Protein AF-A0AAW5FMG2-F1 (afdb_monomer_lite)

Structure (mmCIF, N/CA/C/O backbone):
data_AF-A0AAW5FMG2-F1
#
_entry.id   AF-A0AAW5FMG2-F1
#
loop_
_atom_site.group_PDB
_atom_site.id
_atom_site.type_symbol
_atom_site.label_atom_id
_atom_site.label_alt_id
_atom_site.label_comp_id
_atom_site.label_asym_id
_atom_site.label_entity_id
_atom_site.label_seq_id
_atom_site.pdbx_PDB_ins_code
_atom_site.Cartn_x
_atom_site.Cartn_y
_atom_site.Cartn_z
_atom_site.occupancy
_atom_site.B_iso_or_equiv
_atom_site.auth_seq_id
_atom_site.auth_comp_id
_atom_site.auth_asym_id
_atom_site.auth_atom_id
_atom_site.pdbx_PDB_model_num
ATOM 1 N N . MET A 1 1 ? 5.307 39.132 33.890 1.00 47.62 1 MET A N 1
ATOM 2 C CA . MET A 1 1 ? 6.223 40.062 33.201 1.00 47.62 1 MET A CA 1
ATOM 3 C C . MET A 1 1 ? 7.518 40.153 33.986 1.00 47.62 1 MET A C 1
ATOM 5 O O . MET A 1 1 ? 7.463 40.553 35.141 1.00 47.62 1 MET A O 1
ATOM 9 N N . PRO A 1 2 ? 8.652 39.789 33.376 1.00 41.12 2 PRO A N 1
ATOM 10 C CA . PRO A 1 2 ? 9.896 40.482 33.665 1.00 41.12 2 PRO A CA 1
ATOM 11 C C . PRO A 1 2 ? 10.553 41.016 32.388 1.00 41.12 2 PRO A C 1
ATOM 13 O O . PRO A 1 2 ? 10.587 40.377 31.338 1.00 41.12 2 PRO A O 1
ATOM 16 N N . CYS A 1 3 ? 11.034 42.240 32.544 1.00 39.69 3 CYS A N 1
ATOM 17 C CA . CYS A 1 3 ? 11.763 43.068 31.605 1.00 39.69 3 CYS A CA 1
ATOM 18 C C . CYS A 1 3 ? 13.166 42.483 31.362 1.00 39.69 3 CYS A C 1
ATOM 20 O O . CYS A 1 3 ? 13.856 42.162 32.329 1.00 39.69 3 CYS A O 1
ATOM 22 N N . TRP A 1 4 ? 13.596 42.362 30.103 1.00 34.12 4 TRP A N 1
ATOM 23 C CA . TRP A 1 4 ? 15.001 42.119 29.758 1.00 34.12 4 TRP A CA 1
ATOM 24 C C . TRP A 1 4 ? 15.657 43.444 29.341 1.00 34.12 4 TRP A C 1
ATOM 26 O O . TRP A 1 4 ? 15.044 44.204 28.588 1.00 34.12 4 TRP A O 1
ATOM 36 N N . PRO A 1 5 ? 16.874 43.751 29.826 1.00 47.06 5 PRO A N 1
ATOM 37 C CA . PRO A 1 5 ? 17.521 45.037 29.603 1.00 47.06 5 PRO A CA 1
ATOM 38 C C . PRO A 1 5 ? 18.097 45.141 28.187 1.00 47.06 5 PRO A C 1
ATOM 40 O O . PRO A 1 5 ? 18.784 44.234 27.710 1.00 47.06 5 PRO A O 1
ATOM 43 N N . SER A 1 6 ? 17.851 46.288 27.552 1.00 52.34 6 SER A N 1
ATOM 44 C CA . SER A 1 6 ? 18.414 46.705 26.267 1.00 52.34 6 SER A CA 1
ATOM 45 C C . SER A 1 6 ? 19.926 46.486 26.215 1.00 52.34 6 SER A C 1
ATOM 47 O O . SER A 1 6 ? 20.692 47.254 26.793 1.00 52.34 6 SER A O 1
ATOM 49 N N . HIS A 1 7 ? 20.360 45.452 25.496 1.00 45.84 7 HIS A N 1
ATOM 50 C CA . HIS A 1 7 ? 21.751 45.316 25.087 1.00 45.84 7 HIS A CA 1
ATOM 51 C C . HIS A 1 7 ? 21.933 46.021 23.747 1.00 45.84 7 HIS A C 1
ATOM 53 O O . HIS A 1 7 ? 21.323 45.662 22.739 1.00 45.84 7 HIS A O 1
ATOM 59 N N . HIS A 1 8 ? 22.771 47.055 23.777 1.00 46.75 8 HIS A N 1
ATOM 60 C CA . HIS A 1 8 ? 23.380 47.683 22.615 1.00 46.75 8 HIS A CA 1
ATOM 61 C C . HIS A 1 8 ? 23.834 46.615 21.609 1.00 46.75 8 HIS A C 1
ATOM 63 O O . HIS A 1 8 ? 24.654 45.761 21.937 1.00 46.75 8 HIS A O 1
ATOM 69 N N . ARG A 1 9 ? 23.322 46.681 20.37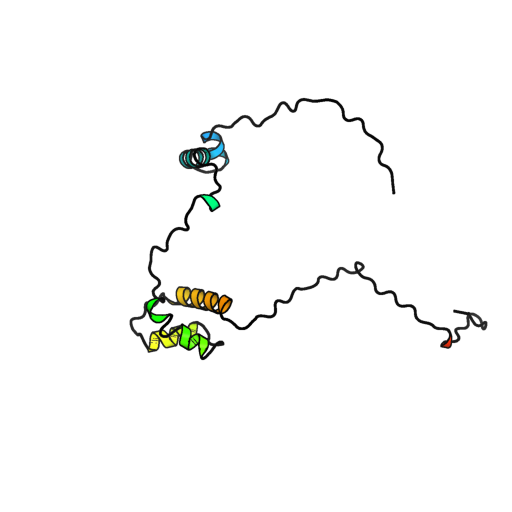5 1.00 44.00 9 ARG A N 1
ATOM 70 C CA . ARG A 1 9 ? 23.903 45.975 19.228 1.00 44.00 9 ARG A CA 1
ATOM 71 C C . ARG A 1 9 ? 25.262 46.632 18.927 1.00 44.00 9 ARG A C 1
ATOM 73 O O . ARG A 1 9 ? 25.254 47.825 18.615 1.00 44.00 9 ARG A O 1
ATOM 80 N N . PRO A 1 10 ? 26.404 45.927 19.030 1.00 43.50 10 PRO A N 1
ATOM 81 C CA . PRO A 1 10 ? 27.660 46.451 18.506 1.00 43.50 10 PRO A CA 1
ATOM 82 C C . PRO A 1 10 ? 27.574 46.538 16.969 1.00 43.50 10 PRO A C 1
ATOM 84 O O . PRO A 1 10 ? 26.873 45.723 16.357 1.00 43.50 10 PRO A O 1
ATOM 87 N N . PRO A 1 11 ? 28.210 47.539 16.338 1.00 44.28 11 PRO A N 1
ATOM 88 C CA . PRO A 1 11 ? 28.172 47.711 14.893 1.00 44.28 11 PRO A CA 1
ATOM 89 C C . PRO A 1 11 ? 29.106 46.706 14.209 1.00 44.28 11 PRO A C 1
ATOM 91 O O . PRO A 1 11 ? 30.229 46.513 14.661 1.00 44.28 11 PRO A O 1
ATOM 94 N N . ASP A 1 12 ? 28.602 46.094 13.135 1.00 47.09 12 ASP A N 1
ATOM 95 C CA . ASP A 1 12 ? 29.331 45.434 12.043 1.00 47.09 12 ASP A CA 1
ATOM 96 C C . ASP A 1 12 ? 30.714 44.848 12.381 1.00 47.09 12 ASP A C 1
ATOM 98 O O . ASP A 1 12 ? 31.747 45.333 11.922 1.00 47.09 12 ASP A O 1
ATOM 102 N N . GLU A 1 13 ? 30.735 43.716 13.090 1.00 35.81 13 GLU A N 1
ATOM 103 C CA . GLU A 1 13 ? 31.781 42.729 12.823 1.00 35.81 13 GLU A CA 1
ATOM 104 C C . GLU A 1 13 ? 31.402 41.995 11.538 1.00 35.81 13 GLU A C 1
ATOM 106 O O . GLU A 1 13 ? 30.492 41.163 11.494 1.00 35.81 13 GLU A O 1
ATOM 111 N N . ALA A 1 14 ? 32.096 42.368 10.465 1.00 44.47 14 ALA A N 1
ATOM 112 C CA . ALA A 1 14 ? 32.136 41.632 9.220 1.00 44.47 14 ALA A CA 1
ATOM 113 C C . ALA A 1 14 ? 32.355 40.139 9.511 1.00 44.47 14 ALA A C 1
ATOM 115 O O . ALA A 1 14 ? 33.421 39.733 9.975 1.00 44.47 14 ALA A O 1
ATOM 116 N N . ILE A 1 15 ? 31.344 39.317 9.218 1.00 42.53 15 ILE A N 1
ATOM 117 C CA . ILE A 1 15 ? 31.499 37.864 9.137 1.00 42.53 15 ILE A CA 1
ATOM 118 C C . ILE A 1 15 ? 32.297 37.591 7.859 1.00 42.53 15 ILE A C 1
ATOM 120 O O . ILE A 1 15 ? 31.750 37.322 6.789 1.00 42.53 15 ILE A O 1
ATOM 124 N N . ASP A 1 16 ? 33.612 37.730 7.977 1.00 44.09 16 ASP A N 1
ATOM 125 C CA . ASP A 1 16 ? 34.588 37.288 6.996 1.00 44.09 16 ASP A CA 1
ATOM 126 C C . ASP A 1 16 ? 34.628 35.754 7.049 1.00 44.09 16 ASP A C 1
ATOM 128 O O . ASP A 1 16 ? 35.260 35.142 7.911 1.00 44.09 16 ASP A O 1
ATOM 132 N N . GLY A 1 17 ? 33.807 35.111 6.216 1.00 44.22 17 GLY A N 1
ATOM 133 C CA . GLY A 1 17 ? 33.629 33.661 6.286 1.00 44.22 17 GLY A CA 1
ATOM 134 C C . GLY A 1 17 ? 32.476 33.106 5.461 1.00 44.22 17 GLY A C 1
ATOM 135 O O . GLY A 1 17 ? 31.770 32.207 5.915 1.00 44.22 17 GLY A O 1
ATOM 136 N N . LEU A 1 18 ? 32.262 33.611 4.244 1.00 44.47 18 LEU A N 1
ATOM 137 C CA . LEU A 1 18 ? 31.498 32.855 3.247 1.00 44.47 18 LEU A CA 1
ATOM 138 C C . LEU A 1 18 ? 32.223 31.518 3.011 1.00 44.47 18 LEU A C 1
ATOM 140 O O . LEU A 1 18 ? 33.449 31.534 2.871 1.00 44.47 18 LEU A O 1
ATOM 144 N N . PRO A 1 19 ? 31.528 30.363 2.962 1.00 47.84 19 PRO A N 1
ATOM 145 C CA . PRO A 1 19 ? 32.198 29.095 2.723 1.00 47.84 19 PRO A CA 1
ATOM 146 C C . PRO A 1 19 ? 32.958 29.202 1.405 1.00 47.84 19 PRO A C 1
ATOM 148 O O . PRO A 1 19 ? 32.373 29.483 0.355 1.00 47.84 19 PRO A O 1
ATOM 151 N N . THR A 1 20 ? 34.274 29.008 1.480 1.00 53.53 20 THR A N 1
ATOM 152 C CA . THR A 1 20 ? 35.153 28.853 0.325 1.00 53.53 20 THR A CA 1
ATOM 153 C C . THR A 1 20 ? 34.443 27.905 -0.634 1.00 53.53 20 THR A C 1
ATOM 155 O O . THR A 1 20 ? 34.104 26.792 -0.228 1.00 53.53 20 THR A O 1
ATOM 158 N N . LYS A 1 21 ? 34.129 28.346 -1.861 1.00 65.81 21 LYS A N 1
ATOM 159 C CA . LYS A 1 21 ? 33.520 27.470 -2.870 1.00 65.81 21 LYS A CA 1
ATOM 160 C C . LYS A 1 21 ? 34.460 26.284 -3.068 1.00 65.81 21 LYS A C 1
ATOM 162 O O . LYS A 1 21 ? 35.486 26.407 -3.730 1.00 65.81 21 LYS A O 1
ATOM 167 N N . ILE A 1 22 ? 34.151 25.166 -2.423 1.00 80.69 22 ILE A N 1
ATOM 168 C CA . ILE A 1 22 ? 34.911 23.931 -2.570 1.00 80.69 22 ILE A CA 1
ATOM 169 C C . ILE A 1 22 ? 34.642 23.437 -3.991 1.00 80.69 22 ILE A C 1
ATOM 171 O O . ILE A 1 22 ? 33.508 23.529 -4.460 1.00 80.69 22 ILE A O 1
ATOM 175 N N . SER A 1 23 ? 35.670 22.960 -4.693 1.00 86.25 23 SER A N 1
ATOM 176 C CA . SER A 1 23 ? 35.492 22.465 -6.059 1.00 86.25 23 SER A CA 1
ATOM 177 C C . SER A 1 23 ? 34.491 21.308 -6.096 1.00 86.25 23 SER A C 1
ATOM 179 O O . SER A 1 23 ? 34.376 20.548 -5.128 1.00 86.25 23 SER A O 1
ATOM 181 N N . ALA A 1 24 ? 33.810 21.135 -7.231 1.00 83.94 24 ALA A N 1
ATOM 182 C CA . ALA A 1 24 ? 32.890 20.021 -7.456 1.00 83.94 24 ALA A CA 1
ATOM 183 C C . ALA A 1 24 ? 33.526 18.666 -7.104 1.00 83.94 24 ALA A C 1
ATOM 185 O O . ALA A 1 24 ? 32.878 17.812 -6.508 1.00 83.94 24 ALA A O 1
ATOM 186 N N . GLU A 1 25 ? 34.815 18.486 -7.410 1.00 88.00 25 GLU A N 1
ATOM 187 C CA . GLU A 1 25 ? 35.592 17.293 -7.056 1.00 88.00 25 GLU A CA 1
ATOM 188 C C . GLU A 1 25 ? 35.730 17.088 -5.546 1.00 88.00 25 GLU A C 1
ATOM 190 O O . GLU A 1 25 ? 35.450 15.999 -5.042 1.00 88.00 25 GLU A O 1
ATOM 195 N N . ALA A 1 26 ? 36.123 18.128 -4.811 1.00 88.12 26 ALA A N 1
ATOM 196 C CA . ALA A 1 26 ? 36.278 18.054 -3.363 1.00 88.12 26 ALA A CA 1
ATOM 197 C C . ALA A 1 26 ? 34.926 17.856 -2.657 1.00 88.12 26 ALA A C 1
ATOM 199 O O . ALA A 1 26 ? 34.829 17.085 -1.699 1.00 88.12 26 ALA A O 1
ATOM 200 N N . ALA A 1 27 ? 33.866 18.499 -3.156 1.00 87.88 27 ALA A N 1
ATOM 201 C CA . ALA A 1 27 ? 32.503 18.295 -2.681 1.00 87.88 27 ALA A CA 1
ATOM 202 C C . ALA A 1 27 ? 32.018 16.856 -2.942 1.00 87.88 27 ALA A C 1
ATOM 204 O O . ALA A 1 27 ? 31.465 16.228 -2.039 1.00 87.88 27 ALA A O 1
ATOM 205 N N . ALA A 1 28 ? 32.283 16.306 -4.133 1.00 90.12 28 ALA A N 1
ATOM 206 C CA . ALA A 1 28 ? 31.930 14.935 -4.507 1.00 90.12 28 ALA A CA 1
ATOM 207 C C . ALA A 1 28 ? 32.626 13.896 -3.625 1.00 90.12 28 ALA A C 1
ATOM 209 O O . ALA A 1 28 ? 31.977 12.994 -3.095 1.00 90.12 28 ALA A O 1
ATOM 210 N N . ALA A 1 29 ? 33.937 14.060 -3.419 1.00 91.06 29 ALA A N 1
ATOM 211 C CA . ALA A 1 29 ? 34.730 13.184 -2.567 1.00 91.06 29 ALA A CA 1
ATOM 212 C C . ALA A 1 29 ? 34.225 13.203 -1.117 1.00 91.06 29 ALA A C 1
ATOM 214 O O . ALA A 1 29 ? 34.070 12.149 -0.504 1.00 91.06 29 ALA A O 1
ATOM 215 N N . LYS A 1 30 ? 33.892 14.389 -0.586 1.00 90.44 30 LYS A N 1
ATOM 216 C CA . LYS A 1 30 ? 33.350 14.541 0.773 1.00 90.44 30 LYS A CA 1
ATOM 217 C C . LYS A 1 30 ? 31.950 13.936 0.926 1.00 90.44 30 LYS A C 1
ATOM 219 O O . LYS A 1 30 ? 31.625 13.427 1.994 1.00 90.44 30 LYS A O 1
ATOM 224 N N . ALA A 1 31 ? 31.129 13.991 -0.121 1.00 89.06 31 ALA A N 1
ATOM 225 C CA . ALA A 1 31 ? 29.761 13.478 -0.119 1.00 89.06 31 ALA A CA 1
ATOM 226 C C . ALA A 1 31 ? 29.630 12.020 -0.610 1.00 89.06 31 ALA A C 1
ATOM 228 O O . ALA A 1 31 ? 28.533 11.463 -0.59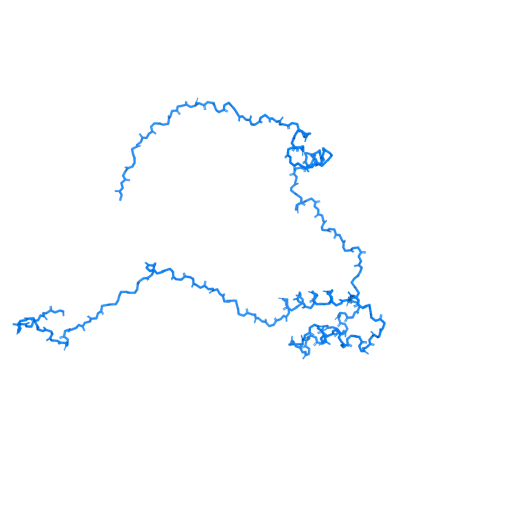1 1.00 89.06 31 ALA A O 1
ATOM 229 N N . GLY A 1 32 ? 30.733 11.388 -1.027 1.00 91.75 32 GLY A N 1
ATOM 230 C CA . GLY A 1 32 ? 30.777 9.970 -1.387 1.00 91.75 32 GLY A CA 1
ATOM 231 C C . GLY A 1 32 ? 30.165 9.629 -2.749 1.00 91.75 32 GLY A C 1
ATOM 232 O O . GLY A 1 32 ? 29.701 8.506 -2.939 1.00 91.75 32 GLY A O 1
ATOM 233 N N . PHE A 1 33 ? 30.149 10.565 -3.703 1.00 91.44 33 PHE A N 1
ATOM 234 C CA . PHE A 1 33 ? 29.686 10.309 -5.071 1.00 91.44 33 PHE A CA 1
ATOM 235 C C . PHE A 1 33 ? 30.718 10.717 -6.127 1.00 91.44 33 PHE A C 1
ATOM 237 O O . PHE A 1 33 ? 31.713 11.376 -5.842 1.00 91.44 33 PHE A O 1
ATOM 244 N N . SER A 1 34 ? 30.504 10.281 -7.372 1.00 93.12 34 SER A N 1
ATOM 245 C CA . SER A 1 34 ? 31.444 10.546 -8.463 1.00 93.12 34 SER A CA 1
ATOM 246 C C . SER A 1 34 ? 31.476 12.019 -8.869 1.00 93.12 34 SER A C 1
ATOM 248 O O . SER A 1 34 ? 30.452 12.703 -8.869 1.00 93.12 34 SER A O 1
ATOM 250 N N . THR A 1 35 ? 32.639 12.476 -9.331 1.00 92.06 35 THR A N 1
ATOM 251 C CA . THR A 1 35 ? 32.852 13.829 -9.874 1.00 92.06 35 THR A CA 1
ATOM 252 C C . THR A 1 35 ? 31.857 14.155 -10.993 1.00 92.06 35 THR A C 1
ATOM 254 O O . THR A 1 35 ? 31.238 15.212 -10.989 1.00 92.06 35 THR A O 1
ATOM 257 N N . ALA A 1 36 ? 31.574 13.187 -11.872 1.00 89.94 36 ALA A N 1
ATOM 258 C CA . ALA A 1 36 ? 30.556 13.307 -12.915 1.00 89.94 36 ALA A CA 1
ATOM 259 C C . ALA A 1 36 ? 29.136 13.555 -12.368 1.00 89.94 36 ALA A C 1
ATOM 261 O O . ALA A 1 36 ? 28.341 14.232 -13.014 1.00 89.94 36 ALA A O 1
ATOM 262 N N . SER A 1 37 ? 28.787 13.005 -11.199 1.00 86.06 37 SER A N 1
ATOM 263 C CA . SER A 1 37 ? 27.499 13.290 -10.548 1.00 86.06 37 SER A CA 1
ATOM 264 C C . SER A 1 37 ? 27.471 14.705 -9.971 1.00 86.06 37 SER A C 1
ATOM 266 O O . SER A 1 37 ? 26.460 15.384 -10.120 1.00 86.06 37 SER A O 1
ATOM 268 N N . ALA A 1 38 ? 28.587 15.176 -9.407 1.00 89.06 38 ALA A N 1
ATOM 269 C CA . ALA A 1 38 ? 28.740 16.553 -8.932 1.00 89.06 38 ALA A CA 1
ATOM 270 C C . ALA A 1 38 ? 28.551 17.569 -10.061 1.00 89.06 38 ALA A C 1
ATOM 272 O O . ALA A 1 38 ? 27.728 18.470 -9.941 1.00 89.06 38 ALA A O 1
ATOM 273 N N . SER A 1 39 ? 29.224 17.359 -11.198 1.00 87.12 39 SER A N 1
ATOM 274 C CA . SER A 1 39 ? 29.091 18.228 -12.372 1.00 87.12 39 SER A CA 1
ATOM 275 C C . SER A 1 39 ? 27.663 18.258 -12.922 1.00 87.12 39 SER A C 1
ATOM 277 O O . SER A 1 39 ? 27.202 19.308 -13.355 1.00 87.12 39 SER A O 1
ATOM 279 N N . ARG A 1 40 ? 26.928 17.134 -12.887 1.00 83.75 40 ARG A N 1
ATOM 280 C CA . ARG A 1 40 ? 25.507 17.107 -13.288 1.00 83.75 40 ARG A CA 1
ATOM 281 C C . ARG A 1 40 ? 24.619 17.919 -12.343 1.00 83.75 40 ARG A C 1
ATOM 283 O O . ARG A 1 40 ? 23.700 18.569 -12.820 1.00 83.75 40 ARG A O 1
ATOM 290 N N . ILE A 1 41 ? 24.891 17.873 -11.039 1.00 85.81 41 ILE A N 1
ATOM 291 C CA . ILE A 1 41 ? 24.146 18.633 -10.023 1.00 85.81 41 ILE A CA 1
ATOM 292 C C . ILE A 1 41 ? 24.468 20.133 -10.114 1.00 85.81 41 ILE A C 1
ATOM 294 O O . ILE A 1 41 ? 23.571 20.954 -9.977 1.00 85.81 41 ILE A O 1
ATOM 298 N N . GLU A 1 42 ? 25.722 20.515 -10.379 1.00 85.75 42 GLU A N 1
ATOM 299 C CA . GLU A 1 42 ? 26.083 21.924 -10.605 1.00 85.75 42 GLU A CA 1
ATOM 300 C C . GLU A 1 42 ? 25.476 22.485 -11.897 1.00 85.75 42 GLU A C 1
ATOM 302 O O . GLU A 1 42 ? 25.021 23.628 -11.915 1.00 85.75 42 GLU A O 1
ATOM 307 N N . ALA A 1 43 ? 25.452 21.688 -12.971 1.00 85.19 43 ALA A N 1
ATOM 308 C CA . ALA A 1 43 ? 24.882 22.093 -14.256 1.00 85.19 43 ALA A CA 1
ATOM 309 C C . ALA A 1 43 ? 23.352 22.257 -14.212 1.00 85.19 43 ALA A C 1
ATOM 311 O O . ALA A 1 43 ? 22.799 23.051 -14.971 1.00 85.19 43 ALA A O 1
ATOM 312 N N . ASP A 1 44 ? 22.669 21.521 -13.333 1.00 81.69 44 ASP A N 1
ATOM 313 C CA . ASP A 1 44 ? 21.230 21.632 -13.109 1.00 81.69 44 ASP A CA 1
ATOM 314 C C . ASP A 1 44 ? 20.930 21.588 -11.597 1.00 81.69 44 ASP A C 1
ATOM 316 O O . ASP A 1 44 ? 20.835 20.501 -11.017 1.00 81.69 44 ASP A O 1
ATOM 320 N N . PRO A 1 45 ? 20.750 22.754 -10.944 1.00 75.94 45 PRO A N 1
ATOM 321 C CA . PRO A 1 45 ? 20.564 22.852 -9.497 1.00 75.94 45 PRO A CA 1
ATOM 322 C C . PRO A 1 45 ? 19.153 22.465 -9.036 1.00 75.94 45 PRO A C 1
ATOM 324 O O . PRO A 1 45 ? 18.836 22.581 -7.849 1.00 75.94 45 PRO A O 1
ATOM 327 N N . ARG A 1 46 ? 18.267 22.040 -9.947 1.00 82.88 46 ARG A N 1
ATOM 328 C CA . ARG A 1 46 ? 16.937 21.567 -9.558 1.00 82.88 46 ARG A CA 1
ATOM 329 C C . ARG A 1 46 ? 17.074 20.317 -8.679 1.00 82.88 46 ARG A C 1
ATOM 331 O O . ARG A 1 46 ? 17.902 19.450 -8.947 1.00 82.88 46 ARG A O 1
ATOM 338 N N . PRO A 1 47 ? 16.253 20.166 -7.632 1.00 75.31 47 PRO A N 1
ATOM 339 C CA . PRO A 1 47 ? 16.282 18.960 -6.822 1.00 75.31 47 PRO A CA 1
ATOM 340 C C . PRO A 1 47 ? 15.879 17.736 -7.667 1.00 75.31 47 PRO A C 1
ATOM 342 O O . PRO A 1 47 ? 15.055 17.866 -8.576 1.00 75.31 47 PRO A O 1
ATOM 345 N N . PRO A 1 48 ? 16.370 16.524 -7.347 1.00 69.56 48 PRO A N 1
ATOM 346 C CA . PRO A 1 48 ? 16.057 15.306 -8.104 1.00 69.56 48 PRO A CA 1
ATOM 347 C C . PRO A 1 48 ? 14.553 15.036 -8.273 1.00 69.56 48 PRO A C 1
ATOM 349 O O . PRO A 1 48 ? 14.133 14.465 -9.278 1.00 69.56 48 PRO A O 1
ATOM 352 N N . SER A 1 49 ? 13.734 15.486 -7.315 1.00 70.94 49 SER A N 1
ATOM 353 C CA . SER A 1 49 ? 12.266 15.421 -7.352 1.00 70.94 49 SER A CA 1
ATOM 354 C C . SER A 1 49 ? 11.625 16.288 -8.442 1.00 70.94 49 SER A C 1
ATOM 356 O O . SER A 1 49 ? 10.497 16.018 -8.835 1.00 70.94 49 SER A O 1
ATOM 358 N N . GLN A 1 50 ? 12.333 17.308 -8.932 1.00 75.50 50 GLN A N 1
ATOM 359 C CA . GLN A 1 50 ? 11.911 18.197 -10.019 1.00 75.50 50 GLN A CA 1
ATOM 360 C C . GLN A 1 50 ? 12.577 17.855 -11.362 1.00 75.50 50 GLN A C 1
ATOM 362 O O . GLN A 1 50 ? 12.203 18.417 -12.388 1.00 75.50 50 GLN A O 1
ATOM 367 N N . GLN A 1 51 ? 13.571 16.960 -11.367 1.00 66.12 51 GLN A N 1
ATOM 368 C CA . GLN A 1 51 ? 14.356 16.619 -12.558 1.00 66.12 51 GLN A CA 1
ATOM 369 C C . GLN A 1 51 ? 13.903 15.337 -13.258 1.00 66.12 51 GLN A C 1
ATOM 371 O O . GLN A 1 51 ? 14.150 15.186 -14.452 1.00 66.12 51 GLN A O 1
ATOM 376 N N . GLN A 1 52 ? 13.285 14.391 -12.547 1.00 62.34 52 GLN A N 1
ATOM 377 C CA . GLN A 1 52 ? 12.928 13.103 -13.137 1.00 62.34 52 GLN A CA 1
ATOM 378 C C . GLN A 1 52 ? 11.429 12.968 -13.356 1.00 62.34 52 GLN A C 1
ATOM 380 O O . GLN A 1 52 ? 10.655 12.877 -12.402 1.00 62.34 52 GLN A O 1
ATOM 385 N N . GLU A 1 53 ? 11.042 12.802 -14.623 1.00 65.44 53 GLU A N 1
ATOM 386 C CA . GLU A 1 53 ? 9.859 12.002 -14.907 1.00 65.44 53 GLU A CA 1
ATOM 387 C C . GLU A 1 53 ? 10.055 10.625 -14.253 1.00 65.44 53 GLU A C 1
ATOM 389 O O . GLU A 1 53 ? 11.127 10.016 -14.399 1.00 65.44 53 GLU A O 1
ATOM 394 N N . PRO A 1 54 ? 9.063 10.123 -13.496 1.00 68.75 54 PRO A N 1
ATOM 395 C CA . PRO A 1 54 ? 9.153 8.818 -12.870 1.00 68.75 54 PRO A CA 1
ATOM 396 C C . PRO A 1 54 ? 9.560 7.787 -13.915 1.00 68.75 54 PRO A C 1
ATOM 398 O O . PRO A 1 54 ? 8.920 7.680 -14.961 1.00 68.75 54 PRO A O 1
ATOM 401 N N . ARG A 1 55 ? 10.623 7.017 -13.642 1.00 70.38 55 ARG A N 1
ATOM 402 C CA . ARG A 1 55 ? 11.049 5.947 -14.551 1.00 70.38 55 ARG A CA 1
ATOM 403 C C . ARG A 1 55 ? 9.840 5.093 -14.911 1.00 70.38 55 ARG A C 1
ATOM 405 O O . ARG A 1 55 ? 9.271 4.416 -14.051 1.00 70.38 55 ARG A O 1
ATOM 412 N N . GLY A 1 56 ? 9.487 5.126 -16.193 1.00 68.06 56 GLY A N 1
ATOM 413 C CA . GLY A 1 56 ? 8.376 4.365 -16.731 1.00 68.06 56 GLY A CA 1
ATOM 414 C C . GLY A 1 56 ? 8.516 2.881 -16.405 1.00 68.06 56 GLY A C 1
ATOM 415 O O . GLY A 1 56 ? 9.615 2.317 -16.303 1.00 68.06 56 GLY A O 1
ATOM 416 N N . ARG A 1 57 ? 7.375 2.222 -16.224 1.00 68.44 57 ARG A N 1
ATOM 417 C CA . ARG A 1 57 ? 7.332 0.789 -15.954 1.00 68.44 57 ARG A CA 1
ATOM 418 C C . ARG A 1 57 ? 7.840 0.033 -17.189 1.00 68.44 57 ARG A C 1
ATOM 420 O O . ARG A 1 57 ? 7.148 -0.032 -18.194 1.00 68.44 57 ARG A O 1
ATOM 427 N N . ARG A 1 58 ? 9.017 -0.600 -17.099 1.00 74.88 58 ARG A N 1
ATOM 428 C CA . ARG A 1 58 ? 9.610 -1.363 -18.222 1.00 74.88 58 ARG A CA 1
ATOM 429 C C . ARG A 1 58 ? 8.836 -2.628 -18.609 1.00 74.88 58 ARG A C 1
ATOM 431 O O . ARG A 1 58 ? 8.986 -3.113 -19.721 1.00 74.88 58 ARG A O 1
ATOM 438 N N . ARG A 1 59 ? 8.044 -3.194 -17.692 1.00 79.12 59 ARG A N 1
ATOM 439 C CA . ARG A 1 59 ? 7.295 -4.443 -17.906 1.00 79.12 59 ARG A CA 1
ATOM 440 C C . ARG A 1 59 ? 5.805 -4.214 -17.719 1.00 79.12 59 ARG A C 1
ATOM 442 O O . ARG A 1 59 ? 5.398 -3.828 -16.623 1.00 79.12 59 ARG A O 1
ATOM 449 N N . LEU A 1 60 ? 5.009 -4.522 -18.740 1.00 79.19 60 LEU A N 1
ATOM 450 C CA . LEU A 1 60 ? 3.547 -4.486 -18.666 1.00 79.19 60 LEU A CA 1
ATOM 451 C C . LEU A 1 60 ? 3.023 -5.315 -17.487 1.00 79.19 60 LEU A C 1
ATOM 453 O O . LEU A 1 60 ? 3.659 -6.267 -17.028 1.00 79.19 60 LEU A O 1
ATOM 457 N N . ASP A 1 61 ? 1.881 -4.906 -16.946 1.00 80.25 61 ASP A N 1
ATOM 458 C CA . ASP A 1 61 ? 1.267 -5.584 -15.814 1.00 80.25 61 ASP A CA 1
ATOM 459 C C . ASP A 1 61 ? 0.603 -6.895 -16.238 1.00 80.25 61 ASP A C 1
ATOM 461 O O . ASP A 1 61 ? -0.385 -6.838 -16.968 1.00 80.25 61 ASP A O 1
ATOM 465 N N . PRO A 1 62 ? 1.066 -8.062 -15.746 1.00 81.81 62 PRO A N 1
ATOM 466 C CA . PRO A 1 62 ? 0.436 -9.337 -16.079 1.00 81.81 62 PRO A CA 1
ATOM 467 C C . PRO A 1 62 ? -1.031 -9.418 -15.632 1.00 81.81 62 PRO A C 1
ATOM 469 O O . PRO A 1 62 ? -1.798 -10.181 -16.201 1.00 81.81 62 PRO A O 1
ATOM 472 N N . SER A 1 63 ? -1.425 -8.634 -14.621 1.00 83.06 63 SER A N 1
ATOM 473 C CA . SER A 1 63 ? -2.801 -8.589 -14.112 1.00 83.06 63 SER A CA 1
ATOM 474 C C . SER A 1 63 ? -3.714 -7.623 -14.872 1.00 83.06 63 SER A C 1
ATOM 476 O O . SER A 1 63 ? -4.925 -7.675 -14.682 1.00 83.06 63 SER A O 1
ATOM 478 N N . ALA A 1 64 ? -3.168 -6.738 -15.721 1.00 87.12 64 ALA A N 1
ATOM 479 C CA . ALA A 1 64 ? -3.968 -5.696 -16.370 1.00 87.12 64 ALA A CA 1
ATOM 480 C C . ALA A 1 64 ? -5.025 -6.265 -17.320 1.00 87.12 64 ALA A C 1
ATOM 482 O O . ALA A 1 64 ? -6.121 -5.720 -17.380 1.00 87.12 64 ALA A O 1
ATOM 483 N N . VAL A 1 65 ? -4.709 -7.365 -18.009 1.00 89.06 65 VAL A N 1
ATOM 484 C CA . VAL A 1 65 ? -5.608 -8.006 -18.983 1.00 89.06 65 VAL A CA 1
ATOM 485 C C . VAL A 1 65 ? -6.914 -8.464 -18.322 1.00 89.06 65 VAL A C 1
ATOM 487 O O . VAL A 1 65 ? -7.984 -8.305 -18.893 1.00 89.06 65 VAL A O 1
ATOM 490 N N . TYR A 1 66 ? -6.835 -8.947 -17.081 1.00 91.19 66 TYR A N 1
ATOM 491 C CA . TYR A 1 66 ? -7.973 -9.501 -16.338 1.00 91.19 66 TYR A CA 1
ATOM 492 C C . TYR A 1 66 ? -8.653 -8.476 -15.419 1.00 91.19 66 TYR A C 1
ATOM 494 O O . TYR A 1 66 ? -9.638 -8.789 -14.750 1.00 91.19 66 TYR A O 1
ATOM 502 N N . TRP A 1 67 ? -8.114 -7.254 -15.332 1.00 92.69 67 TRP A N 1
ATOM 503 C CA . TRP A 1 67 ? -8.473 -6.312 -14.273 1.00 92.69 67 TRP A CA 1
ATOM 504 C C . TRP A 1 67 ? -9.943 -5.890 -14.330 1.00 92.69 67 TRP A C 1
ATOM 506 O O . TRP A 1 67 ? -10.695 -6.164 -13.398 1.00 92.69 67 TRP A O 1
ATOM 516 N N . ASN A 1 68 ? -10.354 -5.277 -15.440 1.00 92.38 68 ASN A N 1
ATOM 517 C CA . ASN A 1 68 ? -11.718 -4.770 -15.606 1.00 92.38 68 ASN A CA 1
ATOM 518 C C . ASN A 1 68 ? -12.728 -5.905 -15.834 1.00 92.38 68 ASN A C 1
ATOM 520 O O . ASN A 1 68 ? -13.877 -5.802 -15.417 1.00 92.38 68 ASN A O 1
ATOM 524 N N . ALA A 1 69 ? -12.302 -6.979 -16.507 1.00 92.81 69 ALA A N 1
ATOM 525 C CA . ALA A 1 69 ? -13.184 -8.069 -16.912 1.00 92.81 69 ALA A CA 1
ATOM 526 C C . ALA A 1 69 ? -13.528 -9.024 -15.759 1.00 92.81 69 ALA A C 1
ATOM 528 O O . ALA A 1 69 ? -14.624 -9.576 -15.730 1.00 92.81 69 ALA A O 1
ATOM 529 N N . GLU A 1 70 ? -12.607 -9.235 -14.813 1.00 93.19 70 GLU A N 1
ATOM 530 C CA . GLU A 1 70 ? -12.751 -10.298 -13.812 1.00 93.19 70 GLU A CA 1
ATOM 531 C C . GLU A 1 70 ? -12.438 -9.837 -12.395 1.00 93.19 70 GLU A C 1
ATOM 533 O O . GLU A 1 70 ? -13.246 -10.046 -11.491 1.00 93.19 70 GLU A O 1
ATOM 538 N N . ILE A 1 71 ? -11.288 -9.189 -12.192 1.00 93.56 71 ILE A N 1
ATOM 539 C CA . ILE A 1 71 ? -10.811 -8.836 -10.850 1.00 93.56 71 ILE A CA 1
ATOM 540 C C . ILE A 1 71 ? -11.744 -7.816 -10.197 1.00 93.56 71 ILE A C 1
ATOM 542 O O . ILE A 1 71 ? -12.190 -8.022 -9.071 1.00 93.56 71 ILE A O 1
ATOM 546 N N . GLU A 1 72 ? -12.054 -6.724 -10.889 1.00 94.06 72 GLU A N 1
ATOM 547 C CA . GLU A 1 72 ? -12.915 -5.670 -10.356 1.00 94.06 72 GLU A CA 1
ATOM 548 C C . GLU A 1 72 ? -14.347 -6.160 -10.060 1.00 94.06 72 GLU A C 1
ATOM 550 O O . GLU A 1 72 ? -14.825 -5.902 -8.952 1.00 94.06 72 GLU A O 1
ATOM 555 N N . PRO A 1 73 ? -15.021 -6.924 -10.946 1.00 94.50 73 PRO A N 1
ATOM 556 C CA . PRO A 1 73 ? -16.301 -7.554 -10.622 1.00 94.50 73 PRO A CA 1
ATOM 557 C C . PRO A 1 73 ? -16.262 -8.433 -9.367 1.00 94.50 73 PRO A C 1
ATOM 559 O O . PRO A 1 73 ? -17.152 -8.322 -8.527 1.00 94.50 73 PRO A O 1
ATOM 562 N N . ILE A 1 74 ? -15.222 -9.259 -9.192 1.00 94.19 74 ILE A N 1
ATOM 563 C CA . ILE A 1 74 ? -15.061 -10.098 -7.991 1.00 94.19 74 ILE A CA 1
ATOM 564 C C . ILE A 1 74 ? -14.935 -9.227 -6.733 1.00 94.19 74 ILE A C 1
ATOM 566 O O . ILE A 1 74 ? -15.564 -9.512 -5.714 1.00 94.19 74 ILE A O 1
ATOM 570 N N . LEU A 1 75 ? -14.146 -8.150 -6.798 1.00 93.19 75 LEU A N 1
ATOM 571 C CA . LEU A 1 75 ? -13.955 -7.236 -5.669 1.00 93.19 75 LEU A CA 1
ATOM 572 C C . LEU A 1 75 ? -15.229 -6.460 -5.315 1.00 93.19 75 LEU A C 1
ATOM 574 O O . LEU A 1 75 ? -15.469 -6.225 -4.133 1.00 93.19 75 LEU A O 1
ATOM 578 N N . LYS A 1 76 ? -16.043 -6.080 -6.308 1.00 91.75 76 LYS A N 1
ATOM 579 C CA . LYS A 1 76 ? -17.338 -5.414 -6.091 1.00 91.75 76 LYS A CA 1
ATOM 580 C C . LYS A 1 76 ? -18.384 -6.369 -5.521 1.00 91.75 76 LYS A C 1
ATOM 582 O O . LYS A 1 76 ? -19.101 -5.995 -4.600 1.00 91.75 76 LYS A O 1
ATOM 587 N N . ALA A 1 77 ? -18.453 -7.595 -6.042 1.00 92.69 77 ALA A N 1
ATOM 588 C CA . ALA A 1 77 ? -19.399 -8.607 -5.578 1.00 92.69 77 ALA A CA 1
ATOM 589 C C . ALA A 1 77 ? -19.087 -9.090 -4.152 1.00 92.69 77 ALA A C 1
ATOM 591 O O . ALA A 1 77 ? -20.000 -9.375 -3.383 1.00 92.69 77 ALA A O 1
ATOM 592 N N . ALA A 1 78 ? -17.803 -9.163 -3.786 1.00 91.50 78 ALA A N 1
ATOM 593 C CA . ALA A 1 78 ? -17.358 -9.590 -2.464 1.00 91.50 78 ALA A CA 1
ATOM 594 C C . ALA A 1 78 ? -16.266 -8.653 -1.906 1.00 91.50 78 ALA A C 1
ATOM 596 O O . ALA A 1 78 ? -15.081 -9.000 -1.930 1.00 91.50 78 ALA A O 1
ATOM 597 N N . PRO A 1 79 ? -16.628 -7.491 -1.324 1.00 87.12 79 PRO A N 1
ATOM 598 C CA . PRO A 1 79 ? -15.659 -6.503 -0.830 1.00 87.12 79 PRO A CA 1
ATOM 599 C C . PRO A 1 79 ? -14.653 -7.060 0.192 1.00 87.12 79 PRO A C 1
ATOM 601 O O . PRO A 1 79 ? -13.484 -6.661 0.207 1.00 87.12 79 PRO A O 1
ATOM 604 N N . GLY A 1 80 ? -15.083 -8.032 1.005 1.00 88.44 80 GLY A N 1
ATOM 605 C CA . GLY A 1 80 ? -14.269 -8.699 2.026 1.00 88.44 80 GLY A CA 1
ATOM 606 C C . GLY A 1 80 ? -13.365 -9.832 1.522 1.00 88.44 80 GLY A C 1
ATOM 607 O O . GLY A 1 80 ? -12.627 -10.411 2.319 1.00 88.44 80 GLY A O 1
ATOM 608 N N . ILE A 1 81 ? -13.391 -10.173 0.226 1.00 93.44 81 ILE A N 1
ATOM 609 C CA . ILE A 1 81 ? -12.594 -11.289 -0.303 1.00 93.44 81 ILE A CA 1
ATOM 610 C C . ILE A 1 81 ? -11.095 -11.063 -0.060 1.00 93.44 81 ILE A C 1
ATOM 612 O O . ILE A 1 81 ? -10.581 -9.949 -0.140 1.00 93.44 81 ILE A O 1
ATOM 616 N N . ARG A 1 82 ? -10.321 -12.102 0.241 1.00 93.75 82 ARG A N 1
ATOM 617 C CA . ARG A 1 82 ? -8.860 -11.943 0.355 1.00 93.75 82 ARG A CA 1
ATOM 618 C C . ARG A 1 82 ? -8.228 -11.940 -1.036 1.00 93.75 82 ARG A C 1
ATOM 620 O O . ARG A 1 82 ? -8.692 -12.651 -1.920 1.00 93.75 82 ARG A O 1
ATOM 627 N N . ALA A 1 83 ? -7.131 -11.204 -1.217 1.00 93.06 83 ALA A N 1
ATOM 628 C CA . ALA A 1 83 ? -6.409 -11.164 -2.495 1.00 93.06 83 ALA A CA 1
ATOM 629 C C . ALA A 1 83 ? -5.960 -12.560 -2.973 1.00 93.06 83 ALA A C 1
ATOM 631 O O . ALA A 1 83 ? -5.951 -12.819 -4.172 1.00 93.06 83 ALA A O 1
ATOM 632 N N . ILE A 1 84 ? -5.659 -13.474 -2.042 1.00 94.00 84 ILE A N 1
ATOM 633 C CA . ILE A 1 84 ? -5.374 -14.878 -2.363 1.00 94.00 84 ILE A CA 1
ATOM 634 C C . ILE A 1 84 ? -6.587 -15.598 -2.968 1.00 94.00 84 ILE A C 1
ATOM 636 O O . ILE A 1 84 ? -6.426 -16.312 -3.942 1.00 94.00 84 ILE A O 1
ATOM 640 N N . GLY A 1 85 ? -7.806 -15.325 -2.489 1.00 94.56 85 GLY A N 1
ATOM 641 C CA . GLY A 1 85 ? -9.024 -15.905 -3.062 1.00 94.56 85 GLY A CA 1
ATOM 642 C C . GLY A 1 85 ? -9.288 -15.413 -4.485 1.00 94.56 85 GLY A C 1
ATOM 643 O O . GLY A 1 85 ? -9.702 -16.186 -5.339 1.00 94.56 85 GLY A O 1
ATOM 644 N N . VAL A 1 86 ? -8.966 -14.146 -4.771 1.00 94.75 86 VAL A N 1
ATOM 645 C CA . VAL A 1 86 ? -8.991 -13.617 -6.147 1.00 94.75 86 VAL A CA 1
ATOM 646 C C . VAL A 1 86 ? -7.932 -14.304 -7.016 1.00 94.75 86 VAL A C 1
ATOM 648 O O . VAL A 1 86 ? -8.200 -14.623 -8.169 1.00 94.75 86 VAL A O 1
ATOM 651 N N . LEU A 1 87 ? -6.731 -14.551 -6.478 1.00 94.00 87 LEU A N 1
ATOM 652 C CA . LEU A 1 87 ? -5.673 -15.262 -7.200 1.00 94.00 87 LEU A CA 1
ATOM 653 C C . LEU A 1 87 ? -6.067 -16.705 -7.528 1.00 94.00 87 LEU A C 1
ATOM 655 O O . LEU A 1 87 ? -5.821 -17.155 -8.644 1.00 94.00 87 LEU A O 1
ATOM 659 N N . ASP A 1 88 ? -6.650 -17.420 -6.569 1.00 93.94 88 ASP A N 1
ATOM 660 C CA . ASP A 1 88 ? -7.084 -18.805 -6.748 1.00 93.94 88 ASP A CA 1
ATOM 661 C C . ASP A 1 88 ? -8.188 -18.891 -7.804 1.00 93.94 88 ASP A C 1
ATOM 663 O O . ASP A 1 88 ? -8.135 -19.734 -8.697 1.00 93.94 88 ASP A O 1
ATOM 667 N N . GLU A 1 89 ? -9.129 -17.948 -7.772 1.00 93.69 89 GLU A N 1
ATOM 668 C CA . GLU A 1 89 ? -10.178 -17.831 -8.778 1.00 93.69 89 GLU A CA 1
ATOM 669 C C . GLU A 1 89 ? -9.618 -17.540 -10.179 1.00 93.69 89 GLU A C 1
ATOM 671 O O . GLU A 1 89 ? -10.024 -18.173 -11.155 1.00 93.69 89 GLU A O 1
ATOM 676 N N . LEU A 1 90 ? -8.637 -16.638 -10.290 1.00 93.50 90 LEU A N 1
ATOM 677 C CA . LEU A 1 90 ? -7.957 -16.368 -11.559 1.00 93.50 90 LEU A CA 1
ATOM 678 C C . LEU A 1 90 ? -7.200 -17.593 -12.078 1.00 93.50 90 LEU A C 1
ATOM 680 O O . LEU A 1 90 ? -7.262 -17.873 -13.267 1.00 93.50 90 LEU A O 1
ATOM 684 N N . ARG A 1 91 ? -6.512 -18.341 -11.208 1.00 92.69 91 ARG A N 1
ATOM 685 C CA . ARG A 1 91 ? -5.804 -19.578 -11.588 1.00 92.69 91 ARG A CA 1
ATOM 686 C C . A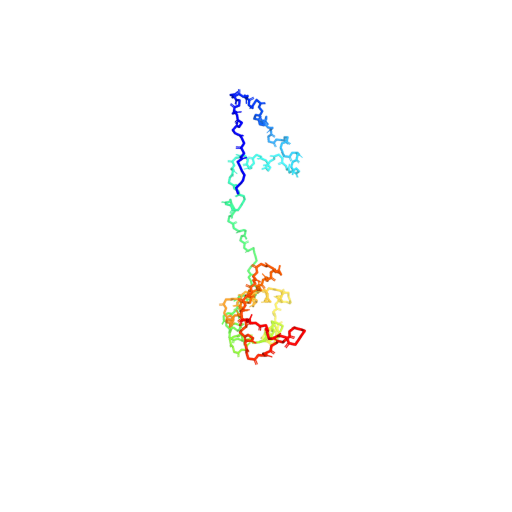RG A 1 91 ? -6.758 -20.676 -12.039 1.00 92.69 91 ARG A C 1
ATOM 688 O O . ARG A 1 91 ? -6.425 -21.448 -12.930 1.00 92.69 91 ARG A O 1
ATOM 695 N N . ARG A 1 92 ? -7.946 -20.742 -11.437 1.00 93.00 92 ARG A N 1
ATOM 696 C CA . ARG A 1 92 ? -8.992 -21.697 -11.808 1.00 93.00 92 ARG A CA 1
ATOM 697 C C . ARG A 1 92 ? -9.559 -21.415 -13.202 1.00 93.00 92 ARG A C 1
ATOM 699 O O . ARG A 1 92 ? -9.892 -22.356 -13.913 1.00 93.00 92 ARG A O 1
ATOM 706 N N . ARG A 1 93 ? -9.689 -20.139 -13.582 1.00 92.38 93 ARG A N 1
ATOM 707 C CA . ARG A 1 93 ? -10.176 -19.719 -14.911 1.00 92.38 93 ARG A CA 1
ATOM 708 C C . ARG A 1 93 ? -9.079 -19.699 -15.974 1.00 92.38 93 ARG A C 1
ATOM 710 O O . ARG A 1 93 ? -9.360 -20.001 -17.127 1.00 92.38 93 ARG A O 1
ATOM 717 N N . HIS A 1 94 ? -7.851 -19.376 -15.574 1.00 90.06 94 HIS A N 1
ATOM 718 C CA . HIS A 1 94 ? -6.687 -19.225 -16.448 1.00 90.06 94 HIS A CA 1
ATOM 719 C C . HIS A 1 94 ? -5.524 -20.076 -15.924 1.00 90.06 94 HIS A C 1
ATOM 721 O O . HIS A 1 94 ? -4.698 -19.579 -15.150 1.00 90.06 94 HIS A O 1
ATOM 727 N N . PRO A 1 95 ? -5.428 -21.352 -16.338 1.00 87.25 95 PRO A N 1
ATOM 728 C CA . PRO A 1 95 ? -4.350 -22.246 -15.910 1.00 87.25 95 PRO A CA 1
ATOM 729 C C . PRO A 1 95 ? -2.956 -21.738 -16.307 1.00 87.25 95 PRO A C 1
ATOM 731 O O . PRO A 1 95 ? -1.993 -21.931 -15.570 1.00 87.25 95 PRO A O 1
ATOM 734 N N . ASP A 1 96 ? -2.866 -21.014 -17.427 1.00 87.69 96 ASP A N 1
ATOM 735 C CA . ASP A 1 96 ? -1.616 -20.477 -17.986 1.00 87.69 96 ASP A CA 1
ATOM 736 C C . ASP A 1 96 ? -1.165 -19.160 -17.325 1.00 87.69 96 ASP A C 1
ATOM 738 O O . ASP A 1 96 ? -0.215 -18.499 -17.762 1.00 87.69 96 ASP A O 1
ATOM 742 N N . LEU A 1 97 ? -1.858 -18.734 -16.264 1.00 86.81 97 LEU A N 1
ATOM 743 C CA . LEU A 1 97 ? -1.555 -17.498 -15.561 1.00 86.81 97 LEU A CA 1
ATOM 744 C C . LEU A 1 97 ? -0.131 -17.526 -14.993 1.00 86.81 97 LEU A C 1
ATOM 746 O O . LEU A 1 97 ? 0.282 -18.460 -14.306 1.00 86.81 97 LEU A O 1
ATOM 750 N N . ASN A 1 98 ? 0.607 -16.433 -15.207 1.00 84.31 98 ASN A N 1
ATOM 751 C CA . ASN A 1 98 ? 1.971 -16.306 -14.704 1.00 84.31 98 ASN A CA 1
ATOM 752 C C . ASN A 1 98 ? 2.028 -16.575 -13.182 1.00 84.31 98 ASN A C 1
ATOM 754 O O . ASN A 1 98 ? 1.392 -15.844 -12.419 1.00 84.31 98 ASN A O 1
ATOM 758 N N . PRO A 1 99 ? 2.841 -17.534 -12.700 1.00 79.44 99 PRO A N 1
ATOM 759 C CA . PRO A 1 99 ? 2.842 -17.933 -11.292 1.00 79.44 99 PRO A CA 1
ATOM 760 C C . PRO A 1 99 ? 3.302 -16.816 -10.341 1.00 79.44 99 PRO A C 1
ATOM 762 O O . PRO A 1 99 ? 2.903 -16.790 -9.176 1.00 79.44 99 PRO A O 1
ATOM 765 N N . ASN A 1 100 ? 4.071 -15.844 -10.845 1.00 84.75 100 ASN A N 1
ATOM 766 C CA . ASN A 1 100 ? 4.665 -14.747 -10.077 1.00 84.75 100 ASN A CA 1
ATOM 767 C C . ASN A 1 100 ? 3.802 -13.467 -10.048 1.00 84.75 100 ASN A C 1
ATOM 769 O O . ASN A 1 100 ? 4.278 -12.390 -9.683 1.00 84.75 100 ASN A O 1
ATOM 773 N N . ILE A 1 101 ? 2.521 -13.556 -10.415 1.00 90.38 101 ILE A N 1
ATOM 774 C CA . ILE A 1 101 ? 1.568 -12.432 -10.390 1.00 90.38 101 ILE A CA 1
ATOM 775 C C . ILE A 1 101 ? 1.138 -12.019 -8.973 1.00 90.38 101 ILE A C 1
ATOM 777 O O . ILE A 1 101 ? 0.772 -10.859 -8.777 1.00 90.38 101 ILE A O 1
ATOM 781 N N . ARG A 1 102 ? 1.230 -12.913 -7.976 1.00 91.56 102 ARG A N 1
ATOM 782 C CA . ARG A 1 102 ? 0.655 -12.726 -6.628 1.00 91.56 102 ARG A CA 1
ATOM 783 C C . ARG A 1 102 ? 0.936 -11.347 -6.020 1.00 91.56 102 ARG A C 1
ATOM 785 O O . ARG A 1 102 ? -0.001 -10.621 -5.709 1.00 91.56 102 ARG A O 1
ATOM 792 N N . ARG A 1 103 ? 2.211 -10.956 -5.904 1.00 91.25 103 ARG A N 1
ATOM 793 C CA . ARG A 1 103 ? 2.606 -9.665 -5.304 1.00 91.25 103 ARG A CA 1
ATOM 794 C C . ARG A 1 103 ? 2.045 -8.470 -6.082 1.00 91.25 103 ARG A C 1
ATOM 796 O O . ARG A 1 103 ? 1.663 -7.465 -5.487 1.00 91.25 103 ARG A O 1
ATOM 803 N N . THR A 1 104 ? 2.006 -8.569 -7.412 1.00 90.88 104 THR A N 1
ATOM 804 C CA . THR A 1 104 ? 1.446 -7.519 -8.276 1.00 90.88 104 THR A CA 1
ATOM 805 C C . THR A 1 104 ? -0.053 -7.383 -8.050 1.00 90.88 104 THR A C 1
ATOM 807 O O . THR A 1 104 ? -0.529 -6.266 -7.865 1.00 90.88 104 THR A O 1
ATOM 810 N N . LEU A 1 105 ? -0.767 -8.511 -8.000 1.00 93.56 105 LEU A N 1
ATOM 811 C CA . LEU A 1 105 ? -2.203 -8.558 -7.757 1.00 93.56 105 LEU A CA 1
ATOM 812 C C . LEU A 1 105 ? -2.552 -8.001 -6.373 1.00 93.56 105 LEU A C 1
ATOM 814 O O . LEU A 1 105 ? -3.363 -7.088 -6.279 1.00 93.56 105 LEU A O 1
ATOM 818 N N . GLU A 1 106 ? -1.889 -8.477 -5.317 1.00 94.25 106 GLU A N 1
ATOM 819 C CA . GLU A 1 106 ? -2.095 -8.004 -3.941 1.00 94.25 106 GLU A CA 1
ATOM 820 C C . GLU A 1 106 ? -1.909 -6.489 -3.833 1.00 94.25 106 GLU A C 1
ATOM 822 O O . GLU A 1 106 ? -2.797 -5.790 -3.349 1.00 94.25 106 GLU A O 1
ATOM 827 N N . ARG A 1 107 ? -0.796 -5.955 -4.354 1.00 92.62 107 ARG A N 1
ATOM 828 C CA . ARG A 1 107 ? -0.530 -4.509 -4.343 1.00 92.62 107 ARG A CA 1
ATOM 829 C C . ARG A 1 107 ? -1.636 -3.726 -5.047 1.00 92.62 107 ARG A C 1
ATOM 831 O O . ARG A 1 107 ? -2.052 -2.676 -4.564 1.00 92.62 107 ARG A O 1
ATOM 838 N N . ARG A 1 108 ? -2.085 -4.218 -6.200 1.00 92.69 108 ARG A N 1
ATOM 839 C CA . ARG A 1 108 ? -3.069 -3.534 -7.038 1.00 92.69 108 ARG A CA 1
ATOM 840 C C . ARG A 1 108 ? -4.468 -3.584 -6.410 1.00 92.69 108 ARG A C 1
ATOM 842 O O . ARG A 1 108 ? -5.157 -2.572 -6.419 1.00 92.69 108 ARG A O 1
ATOM 849 N N . ILE A 1 109 ? -4.841 -4.701 -5.776 1.00 93.38 109 ILE A N 1
ATOM 850 C CA . ILE A 1 109 ? -6.076 -4.832 -4.984 1.00 93.38 109 ILE A CA 1
ATOM 851 C C . ILE A 1 109 ? -6.046 -3.888 -3.780 1.00 93.38 109 ILE A C 1
ATOM 853 O O . ILE A 1 109 ? -7.031 -3.201 -3.528 1.00 93.38 109 ILE A O 1
ATOM 857 N N . THR A 1 110 ? -4.926 -3.805 -3.055 1.00 92.12 110 THR A N 1
ATOM 858 C CA . THR A 1 110 ? -4.782 -2.871 -1.927 1.00 92.12 110 THR A CA 1
ATOM 859 C C . THR A 1 110 ? -4.954 -1.421 -2.373 1.00 92.12 110 THR A C 1
ATOM 861 O O . THR A 1 110 ? -5.702 -0.681 -1.741 1.00 92.12 110 THR A O 1
ATOM 864 N N . ALA A 1 111 ? -4.325 -1.025 -3.485 1.00 92.19 111 ALA A N 1
ATOM 865 C CA . ALA A 1 111 ? -4.492 0.312 -4.051 1.00 92.19 111 ALA A CA 1
ATOM 866 C C . ALA A 1 111 ? -5.947 0.580 -4.472 1.00 92.19 111 ALA A C 1
ATOM 868 O O . ALA A 1 111 ? -6.503 1.622 -4.146 1.00 92.19 111 ALA A O 1
ATOM 869 N N . TRP A 1 112 ? -6.592 -0.381 -5.137 1.00 93.19 112 TRP A N 1
ATOM 870 C CA . TRP A 1 112 ? -7.995 -0.253 -5.531 1.00 93.19 112 TRP A CA 1
ATOM 871 C C . TRP A 1 112 ? -8.924 -0.117 -4.324 1.00 93.19 112 TRP A C 1
ATOM 873 O O . TRP A 1 112 ? -9.807 0.733 -4.337 1.00 93.19 112 TRP A O 1
ATOM 883 N N . ARG A 1 113 ? -8.692 -0.884 -3.253 1.00 91.12 113 ARG A N 1
ATOM 884 C CA . ARG A 1 113 ? -9.454 -0.788 -1.997 1.00 91.12 113 ARG A CA 1
ATOM 885 C C . ARG A 1 113 ? -9.250 0.525 -1.264 1.00 91.12 113 ARG A C 1
ATOM 887 O O . ARG A 1 113 ? -10.166 0.969 -0.593 1.00 91.12 113 ARG A O 1
ATOM 894 N N . ALA A 1 114 ? -8.076 1.136 -1.371 1.00 88.94 114 ALA A N 1
ATOM 895 C C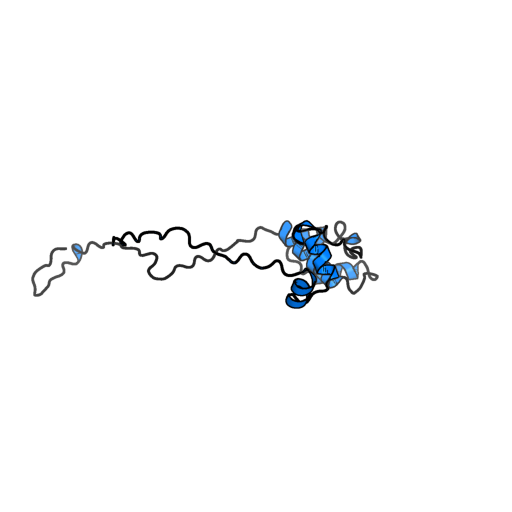A . ALA A 1 114 ? -7.858 2.461 -0.804 1.00 88.94 114 ALA A CA 1
ATOM 896 C C . ALA A 1 114 ? -8.703 3.537 -1.510 1.00 88.94 114 ALA A C 1
ATOM 898 O O . ALA A 1 114 ? -9.046 4.531 -0.886 1.00 88.94 114 ALA A O 1
ATOM 899 N N . LEU A 1 115 ? -9.044 3.326 -2.787 1.00 89.19 115 LEU A N 1
ATOM 900 C CA . LEU A 1 115 ? -9.815 4.271 -3.603 1.00 89.19 115 LEU A CA 1
ATOM 901 C C . LEU A 1 115 ? -11.319 3.958 -3.664 1.00 89.19 115 LEU A C 1
ATOM 903 O O . LEU A 1 115 ? -12.116 4.867 -3.840 1.00 89.19 115 LEU A O 1
ATOM 907 N N . ASN A 1 116 ? -11.696 2.680 -3.566 1.00 87.38 116 ASN A N 1
ATOM 908 C CA . ASN A 1 116 ? -13.067 2.189 -3.782 1.00 87.38 116 ASN A CA 1
ATOM 909 C C . ASN A 1 116 ? -13.629 1.425 -2.573 1.00 87.38 116 ASN A C 1
ATOM 911 O O . ASN A 1 116 ? -14.721 0.864 -2.645 1.00 87.38 116 ASN A O 1
ATOM 915 N N . GLY A 1 117 ? -12.850 1.296 -1.498 1.00 77.12 117 GLY A N 1
ATOM 916 C CA . GLY A 1 117 ? -13.302 0.646 -0.276 1.00 77.12 117 GLY A CA 1
ATOM 917 C C . GLY A 1 117 ? -14.354 1.486 0.449 1.00 77.12 117 GLY A C 1
ATOM 918 O O . GLY A 1 117 ? -14.456 2.685 0.196 1.00 77.12 117 GLY A O 1
ATOM 919 N N . PRO A 1 118 ? -15.124 0.867 1.361 1.00 70.88 118 PRO A N 1
ATOM 920 C CA . PRO A 1 118 ? -16.004 1.618 2.247 1.00 70.88 118 PRO A CA 1
ATOM 921 C C . PRO A 1 118 ? -15.188 2.643 3.038 1.00 70.88 118 PRO A C 1
ATOM 923 O O . PRO A 1 118 ? -14.012 2.397 3.343 1.00 70.88 118 PRO A O 1
ATOM 926 N N . GLU A 1 119 ? -15.814 3.774 3.366 1.00 63.88 119 GLU A N 1
ATOM 927 C CA . GLU A 1 119 ? -15.208 4.788 4.226 1.00 63.88 119 GLU A CA 1
ATOM 928 C C . GLU A 1 119 ? -14.668 4.118 5.494 1.00 63.88 119 GLU A C 1
ATOM 930 O O . GLU A 1 119 ? -15.338 3.309 6.139 1.00 63.88 119 GLU A O 1
ATOM 935 N N . ARG A 1 120 ? -13.398 4.384 5.798 1.00 65.25 120 ARG A N 1
ATOM 936 C CA . ARG A 1 120 ? -12.777 3.931 7.038 1.00 65.25 120 ARG A CA 1
ATOM 937 C C . ARG A 1 120 ? -12.869 5.063 8.036 1.00 65.25 120 ARG A C 1
ATOM 939 O O . ARG A 1 120 ? -12.383 6.153 7.743 1.00 65.25 120 ARG A O 1
ATOM 946 N N . ASP A 1 121 ? -13.391 4.768 9.219 1.00 66.69 121 ASP A N 1
ATOM 947 C CA . ASP A 1 121 ? -13.337 5.697 10.340 1.00 66.69 121 ASP A CA 1
ATOM 948 C C . ASP A 1 121 ? -11.873 6.028 10.653 1.00 66.69 121 ASP A C 1
ATOM 950 O O . ASP A 1 121 ? -11.082 5.177 11.077 1.00 66.69 121 ASP A O 1
ATOM 954 N N . VAL A 1 122 ? -11.487 7.276 10.398 1.00 74.88 122 VAL A N 1
ATOM 955 C CA . VAL A 1 122 ? -10.173 7.793 10.772 1.00 74.88 122 VAL A CA 1
ATOM 956 C C . VAL A 1 122 ? -10.256 8.220 12.231 1.00 74.88 122 VAL A C 1
ATOM 958 O O . VAL A 1 122 ? -10.797 9.274 12.556 1.00 74.88 122 VAL A O 1
ATOM 961 N N . ILE A 1 123 ? -9.726 7.389 13.128 1.00 75.88 123 ILE A N 1
ATOM 962 C CA . ILE A 1 123 ? -9.666 7.712 14.556 1.00 75.88 123 ILE A CA 1
ATOM 963 C C . ILE A 1 123 ? -8.408 8.538 14.817 1.00 75.88 123 ILE A C 1
ATOM 965 O O . ILE A 1 123 ? -7.292 8.012 14.837 1.00 75.88 123 ILE A O 1
ATOM 969 N N . PHE A 1 124 ? -8.592 9.830 15.068 1.00 81.44 124 PHE A N 1
ATOM 970 C CA . PHE A 1 124 ? -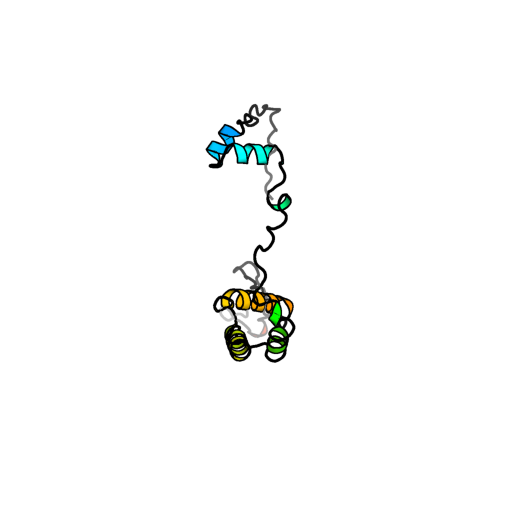7.546 10.672 15.637 1.00 81.44 124 PHE A CA 1
ATOM 971 C C . PHE A 1 124 ? -7.499 10.439 17.143 1.00 81.44 124 PHE A C 1
ATOM 973 O O . PHE A 1 124 ? -8.455 10.736 17.860 1.00 81.44 124 PHE A O 1
ATOM 980 N N . ARG A 1 125 ? -6.388 9.892 17.637 1.00 80.44 125 ARG A N 1
ATOM 981 C CA . ARG A 1 125 ? -6.181 9.769 19.080 1.00 80.44 125 ARG A CA 1
ATOM 982 C C . ARG A 1 125 ? -5.935 11.164 19.643 1.00 80.44 125 ARG A C 1
ATOM 984 O O . ARG A 1 125 ? -4.959 11.806 19.270 1.00 80.44 125 ARG A O 1
ATOM 991 N N . GLN A 1 126 ? -6.826 11.640 20.506 1.00 81.06 126 GLN A N 1
ATOM 992 C CA . GLN A 1 126 ? -6.546 12.828 21.300 1.00 81.06 126 GLN A CA 1
ATOM 993 C C . GLN A 1 126 ? -5.643 12.418 22.464 1.00 81.06 126 GLN A C 1
ATOM 995 O O . GLN A 1 126 ? -6.040 11.614 23.304 1.00 81.06 126 GLN A O 1
ATOM 1000 N N . GLU A 1 127 ? -4.426 12.952 22.503 1.00 78.56 127 GLU A N 1
ATOM 1001 C CA . GLU A 1 127 ? -3.560 12.854 23.678 1.00 78.56 127 GLU A CA 1
ATOM 1002 C C . GLU A 1 127 ? -3.953 13.972 24.651 1.00 78.56 127 GLU A C 1
ATOM 1004 O O . GLU A 1 127 ? -3.786 15.163 24.371 1.00 78.56 127 GLU A O 1
ATOM 1009 N N . HIS A 1 128 ? -4.567 13.595 25.774 1.00 75.50 128 HIS A N 1
ATOM 1010 C CA . HIS A 1 128 ? -4.912 14.515 26.859 1.00 75.50 128 HIS A CA 1
ATOM 1011 C C . HIS A 1 128 ? -3.820 14.442 27.921 1.00 75.50 128 HIS A C 1
ATOM 1013 O O . HIS A 1 128 ? -3.879 13.611 28.824 1.00 75.50 128 HIS A O 1
ATOM 1019 N N . GLU A 1 129 ? -2.813 15.306 27.795 1.00 82.06 129 GLU A N 1
ATOM 1020 C CA . GLU A 1 129 ? -1.762 15.440 28.807 1.00 82.06 129 GLU A CA 1
ATOM 1021 C C . GLU A 1 129 ? -2.370 15.791 30.179 1.00 82.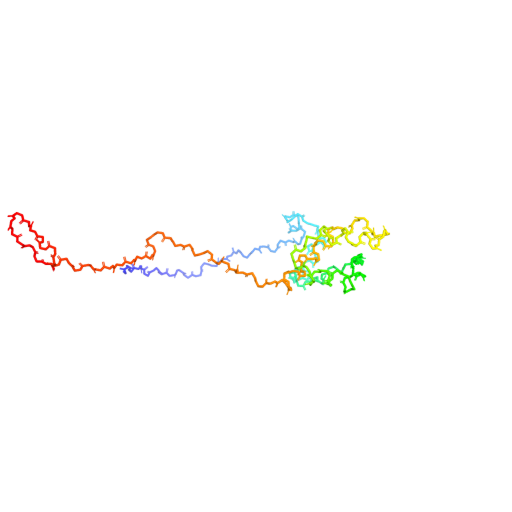06 129 GLU A C 1
ATOM 1023 O O . GLU A 1 129 ? -3.109 16.785 30.280 1.00 82.06 129 GLU A O 1
ATOM 1028 N N . PRO A 1 130 ? -2.073 15.016 31.242 1.00 78.88 130 PRO A N 1
ATOM 1029 C CA . PRO A 1 130 ? -2.544 15.312 32.589 1.00 78.88 130 PRO A CA 1
ATOM 1030 C C . PRO A 1 130 ? -2.207 16.751 33.001 1.00 78.88 130 PRO A C 1
ATOM 1032 O O . PRO A 1 130 ? -1.073 17.203 32.867 1.00 78.88 130 PRO A O 1
ATOM 1035 N N . GLY A 1 131 ? -3.203 17.485 33.502 1.00 79.88 131 GLY A N 1
ATOM 1036 C CA . GLY A 1 131 ? -3.034 18.870 33.960 1.00 79.88 131 GLY A CA 1
ATOM 1037 C C . GLY A 1 131 ? -3.094 19.944 32.866 1.00 79.88 131 GLY A C 1
ATOM 1038 O O . GLY A 1 131 ? -3.059 21.127 33.192 1.00 79.88 131 GLY A O 1
ATOM 1039 N N . ARG A 1 132 ? -3.235 19.579 31.583 1.00 78.50 132 ARG A N 1
ATOM 1040 C CA . ARG A 1 132 ? -3.419 20.551 30.487 1.00 78.50 132 ARG A CA 1
ATOM 1041 C C . ARG A 1 132 ? -4.855 21.071 30.374 1.00 78.50 132 ARG A C 1
ATOM 1043 O O . ARG A 1 132 ? -5.075 22.196 29.933 1.00 78.50 132 ARG A O 1
ATOM 1050 N N . LEU A 1 133 ? -5.822 20.244 30.759 1.00 76.25 133 LEU A N 1
ATOM 1051 C CA . LEU A 1 133 ? -7.242 20.570 30.846 1.00 76.25 133 LEU A CA 1
ATOM 1052 C C . LEU A 1 133 ? -7.728 20.147 32.233 1.00 76.25 133 LEU A C 1
ATOM 1054 O O . LEU A 1 133 ? -7.471 19.023 32.659 1.00 76.25 133 LEU A O 1
ATOM 1058 N N . GLY A 1 134 ? -8.404 21.052 32.934 1.00 77.75 134 GLY A N 1
ATOM 1059 C CA . GLY A 1 134 ? -9.003 20.795 34.238 1.00 77.75 134 GLY A CA 1
ATOM 1060 C C . GLY A 1 134 ? -10.449 21.264 34.234 1.00 77.75 134 GLY A C 1
ATOM 1061 O O . GLY A 1 134 ? -10.728 22.395 33.841 1.00 77.75 134 GLY A O 1
ATOM 1062 N N . LEU A 1 135 ? -11.359 20.385 34.647 1.00 77.81 135 LEU A N 1
ATOM 1063 C CA . LEU A 1 135 ? -12.736 20.748 34.959 1.00 77.81 135 LEU A CA 1
ATOM 1064 C C . LEU A 1 135 ? -12.779 21.171 36.428 1.00 77.81 135 LEU A C 1
ATOM 1066 O O . LEU A 1 135 ? -12.296 20.443 37.294 1.00 77.81 135 LEU A O 1
ATOM 1070 N N . SER A 1 136 ? -13.315 22.359 36.690 1.00 79.56 136 SER A N 1
ATOM 1071 C CA . SER A 1 136 ? -13.530 22.874 38.039 1.00 79.56 136 SER A CA 1
ATOM 1072 C C . SER A 1 136 ? -15.019 23.102 38.213 1.00 79.56 136 SER A C 1
ATOM 1074 O O . SER A 1 136 ? -15.534 24.127 37.772 1.00 79.56 136 SER A O 1
ATOM 1076 N N . ASP A 1 137 ? -15.682 22.160 38.870 1.00 83.00 137 ASP A N 1
ATOM 1077 C CA . ASP A 1 137 ? -17.073 22.315 39.271 1.00 83.00 137 ASP A CA 1
ATOM 1078 C C . ASP A 1 137 ? -17.135 22.648 40.762 1.00 83.00 137 ASP A C 1
ATOM 1080 O O . ASP A 1 137 ? -16.428 22.061 41.585 1.00 83.00 137 ASP A O 1
ATOM 1084 N N . PHE A 1 138 ? -17.984 23.612 41.111 1.00 77.38 138 PHE A N 1
ATOM 1085 C CA . PHE A 1 138 ? -18.292 23.944 42.497 1.00 77.38 138 PHE A CA 1
ATOM 1086 C C . PHE A 1 138 ? -19.527 23.158 42.930 1.00 77.38 138 PHE A C 1
ATOM 1088 O O . PHE A 1 138 ? -20.506 23.069 42.192 1.00 77.38 138 PHE A O 1
ATOM 1095 N N . THR A 1 139 ? -19.479 22.582 44.128 1.00 76.06 139 THR A N 1
ATOM 1096 C CA . THR A 1 139 ? -20.623 21.892 44.735 1.00 76.06 139 THR A CA 1
ATOM 1097 C C . THR A 1 139 ? -21.129 22.724 45.905 1.00 76.06 139 THR A C 1
ATOM 1099 O O . THR A 1 139 ? -20.348 23.045 46.797 1.00 76.06 139 THR A O 1
ATOM 1102 N N . ASP A 1 140 ? -22.421 23.057 45.905 1.00 77.25 140 ASP A N 1
ATOM 1103 C CA . ASP A 1 140 ? -23.088 23.673 47.053 1.00 77.25 140 ASP A CA 1
ATOM 1104 C C . ASP A 1 140 ? -23.333 22.604 48.127 1.00 77.25 140 ASP A C 1
ATOM 1106 O O . ASP A 1 140 ? -24.057 21.626 47.918 1.00 77.25 140 ASP A O 1
ATOM 1110 N N . THR A 1 141 ? -22.681 22.778 49.274 1.00 76.31 141 THR A N 1
ATOM 1111 C CA . THR A 1 141 ? -22.741 21.859 50.413 1.00 76.31 141 THR A CA 1
ATOM 1112 C C . THR A 1 141 ? -23.593 22.381 51.566 1.00 76.31 141 THR A C 1
ATOM 1114 O O . THR A 1 141 ? -23.608 21.756 52.628 1.00 76.31 141 THR A O 1
ATOM 1117 N N . SER A 1 142 ? -24.338 23.473 51.383 1.00 76.88 142 SER A N 1
ATOM 1118 C CA . SER A 1 142 ? -25.194 24.072 52.420 1.00 76.88 142 SER A CA 1
ATOM 1119 C C . SER A 1 142 ? -26.176 23.061 53.036 1.00 76.88 142 SER A C 1
ATOM 1121 O O . SER A 1 142 ? -26.407 23.037 54.249 1.00 76.88 142 SER A O 1
ATOM 1123 N N . ALA A 1 143 ? -26.683 22.122 52.231 1.00 76.25 143 ALA A N 1
ATOM 1124 C CA . ALA A 1 143 ? -27.578 21.057 52.684 1.00 76.25 143 ALA A CA 1
ATOM 1125 C C . ALA A 1 143 ? -26.911 20.001 53.595 1.00 76.25 143 ALA A C 1
ATOM 1127 O O . ALA A 1 143 ? -27.616 19.302 54.325 1.00 76.25 143 ALA A O 1
ATOM 1128 N N . LEU A 1 144 ? -25.576 19.882 53.585 1.00 80.69 144 LEU A N 1
ATOM 1129 C CA . LEU A 1 144 ? -24.835 18.896 54.385 1.00 80.69 144 LEU A CA 1
ATOM 1130 C C . LEU A 1 144 ? -24.695 19.301 55.861 1.00 80.69 144 LEU A C 1
ATOM 1132 O O . LEU A 1 144 ? -24.339 18.453 56.677 1.00 80.69 144 LEU A O 1
ATOM 1136 N N . ARG A 1 145 ? -25.005 20.562 56.211 1.00 78.69 145 ARG A N 1
ATOM 1137 C CA . ARG A 1 145 ? -25.012 21.095 57.591 1.00 78.69 145 ARG A CA 1
ATOM 1138 C C . ARG A 1 145 ? -23.763 20.711 58.387 1.00 78.69 145 ARG A C 1
ATOM 1140 O O . ARG A 1 145 ? -23.849 20.215 59.512 1.00 78.69 145 ARG A O 1
ATOM 1147 N N . VAL A 1 146 ? -22.598 20.911 57.780 1.00 81.19 146 VAL A N 1
ATOM 1148 C CA . VAL A 1 146 ? -21.319 20.558 58.394 1.00 81.19 146 VAL A CA 1
ATOM 1149 C C . VAL A 1 146 ? -21.112 21.397 59.656 1.00 81.19 146 VAL A C 1
ATOM 1151 O O . VAL A 1 146 ? -21.246 22.620 59.645 1.00 81.19 146 VAL A O 1
ATOM 1154 N N . THR A 1 147 ? -20.781 20.733 60.764 1.00 84.62 147 THR A N 1
ATOM 1155 C CA . THR A 1 147 ? -20.458 21.387 62.037 1.00 84.62 147 THR A CA 1
ATOM 1156 C C . THR A 1 147 ? -19.008 21.126 62.411 1.00 84.62 147 THR A C 1
ATOM 1158 O O . THR A 1 147 ? -18.587 19.968 62.452 1.00 84.62 147 THR A O 1
ATOM 1161 N N . ILE A 1 148 ? -18.264 22.170 62.774 1.00 81.12 148 ILE A N 1
ATOM 1162 C CA . ILE A 1 148 ? -16.931 22.042 63.373 1.00 81.12 148 ILE A CA 1
ATOM 1163 C C . ILE A 1 148 ? -17.053 22.389 64.853 1.00 81.12 148 ILE A C 1
ATOM 1165 O O . ILE A 1 148 ? -17.553 23.451 65.218 1.00 81.12 148 ILE A O 1
ATOM 1169 N N . THR A 1 149 ? -16.625 21.473 65.727 1.00 85.12 149 THR A N 1
ATOM 1170 C CA . THR A 1 149 ? -16.720 21.631 67.195 1.00 85.12 149 THR A CA 1
ATOM 1171 C C . THR A 1 149 ? -18.136 21.952 67.702 1.00 85.12 149 THR A C 1
ATOM 1173 O O . THR A 1 149 ? -18.304 22.609 68.722 1.00 85.12 149 THR A O 1
ATOM 1176 N N . GLY A 1 150 ? -19.164 21.478 66.989 1.00 79.44 150 GLY A N 1
ATOM 1177 C CA . GLY A 1 150 ? -20.573 21.694 67.337 1.00 79.44 150 GLY A CA 1
ATOM 1178 C C . GLY A 1 150 ? -21.179 23.003 66.820 1.00 79.44 150 GLY A C 1
ATOM 1179 O O . GLY A 1 150 ? -22.385 23.191 66.951 1.00 79.44 150 GLY A O 1
ATOM 1180 N N . THR A 1 151 ? -20.391 23.871 66.185 1.00 78.88 151 THR A N 1
ATOM 1181 C CA . THR A 1 151 ? -20.883 25.096 65.542 1.00 78.88 151 THR A CA 1
ATOM 1182 C C . THR A 1 151 ? -21.071 24.845 64.050 1.00 78.88 151 THR A C 1
ATOM 1184 O O . THR A 1 151 ? -20.186 24.279 63.405 1.00 78.88 151 THR A O 1
ATOM 1187 N N . ALA A 1 152 ? -22.222 25.240 63.500 1.00 81.75 152 ALA A N 1
ATOM 1188 C CA . ALA A 1 152 ? -22.481 25.148 62.065 1.00 81.75 152 ALA A CA 1
ATOM 1189 C C . ALA A 1 152 ? -21.502 26.037 61.293 1.00 81.75 152 ALA A C 1
ATOM 1191 O O . ALA A 1 152 ? -21.280 27.190 61.668 1.00 81.75 152 ALA A O 1
ATOM 1192 N N . LEU A 1 153 ? -20.912 25.481 60.239 1.00 77.50 153 LEU A N 1
ATOM 1193 C CA . LEU A 1 153 ? -20.048 26.212 59.329 1.00 77.50 153 LEU A CA 1
ATOM 1194 C C . LEU A 1 153 ? -20.868 26.613 58.099 1.00 77.50 153 LEU A C 1
ATOM 1196 O O . LEU A 1 153 ? -21.510 25.765 57.482 1.00 77.50 153 LEU A O 1
ATOM 1200 N N . ASP A 1 154 ? -20.886 27.911 57.803 1.00 71.56 154 ASP A N 1
ATOM 1201 C CA . ASP A 1 154 ? -21.619 28.474 56.667 1.00 71.56 154 ASP A CA 1
ATOM 1202 C C . ASP A 1 154 ? -20.751 28.379 55.402 1.00 71.56 154 ASP A C 1
ATOM 1204 O O . ASP A 1 154 ? -19.550 28.681 55.453 1.00 71.56 154 ASP A O 1
ATOM 1208 N N . HIS A 1 155 ? -21.338 27.905 54.302 1.00 66.94 155 HIS A N 1
ATOM 1209 C CA . HIS A 1 155 ? -20.654 27.585 53.045 1.00 66.94 155 HIS A CA 1
ATOM 1210 C C . HIS A 1 155 ? -21.512 27.954 51.843 1.00 66.94 155 HIS A C 1
ATOM 1212 O O . HIS A 1 155 ? -22.678 27.495 51.820 1.00 66.94 155 HIS A O 1
#

Foldseek 3Di:
DDDDDDDDDDPDPDPPDDPDPDDLCRVCVVVVHDSVVSVVCVVPVDPPVVVDDPPDDPDDQLCPVCVPPPVVVVCVVPVPDQLVNSVVVCCVVPVPRDPPNSVVSNVVNVVVCVVPNPDDPDDDDDDDPPPPDDDDDDDDCQVVQDDDPNHGDDD

Sequence (155 aa):
MPCWPSHHRPPDEAIDGLPTKISAEAAAAKAGFSTASASRIEADPRPPSQQQEPRGRRRLDPSAVYWNAEIEPILKAAPGIRAIGVLDELRRRHPDLNPNIRRTLERRITAWRALNGPERDVIFRQEHEPGRLGLSDFTDTSALRVTITGTALDH

Radius of gyration: 34.96 Å; chains: 1; bounding box: 64×70×86 Å

pLDDT: mean 78.88, std 15.51, range [34.12, 94.75]

Secondary structure (DSSP, 8-state):
--PPP---PPP------------HHHHHHHHTS-HHHHHHHHH--S-HHHH------SS--TTHHHIIIIIHHHHHH-TT--HHHHHHHHHHH-TT--GGGHHHHHHHHHHHHHHHSPPP---------TTTS--------GGG--EETTEEPP-